Protein AF-A0A8T4YC29-F1 (afdb_monomer_lite)

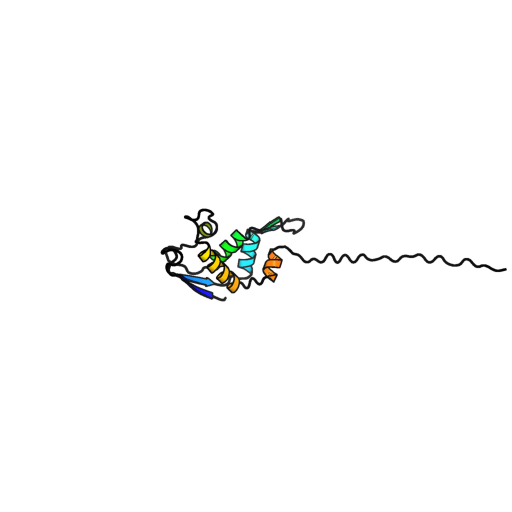Structure (mmCIF, N/CA/C/O backbone):
data_AF-A0A8T4YC29-F1
#
_entry.id   AF-A0A8T4YC29-F1
#
loop_
_atom_site.group_PDB
_atom_site.id
_atom_site.type_symbol
_atom_site.label_atom_id
_atom_site.label_alt_id
_atom_site.label_comp_id
_atom_site.label_asym_id
_atom_site.label_entity_id
_atom_site.label_seq_id
_atom_site.pdbx_PDB_ins_code
_atom_site.Cartn_x
_atom_site.Cartn_y
_atom_site.Cartn_z
_atom_site.occupancy
_atom_site.B_iso_or_equiv
_atom_site.auth_seq_id
_atom_site.auth_comp_id
_atom_site.auth_asym_id
_atom_site.auth_atom_id
_atom_site.pdbx_PDB_model_num
ATOM 1 N N . MET A 1 1 ? -13.698 11.530 -6.280 1.00 84.62 1 MET A N 1
ATOM 2 C CA . MET A 1 1 ? -12.814 10.364 -6.074 1.00 84.62 1 MET A CA 1
ATOM 3 C C . MET A 1 1 ? -13.528 9.422 -5.135 1.00 84.62 1 MET A C 1
ATOM 5 O O . MET A 1 1 ? -14.070 9.901 -4.142 1.00 84.62 1 MET A O 1
ATOM 9 N N . ARG A 1 2 ? -13.607 8.139 -5.482 1.00 94.56 2 ARG A N 1
ATOM 10 C CA . ARG A 1 2 ? -14.284 7.125 -4.665 1.00 94.56 2 ARG A CA 1
ATOM 11 C C . ARG A 1 2 ? -13.516 6.878 -3.367 1.00 94.56 2 ARG A C 1
ATOM 13 O O . ARG A 1 2 ? -12.293 7.012 -3.334 1.00 94.56 2 ARG A O 1
ATOM 20 N N . THR A 1 3 ? -14.243 6.503 -2.324 1.00 96.75 3 THR A N 1
ATOM 21 C CA . THR A 1 3 ? -13.701 6.221 -0.993 1.00 96.75 3 THR A CA 1
ATOM 22 C C . THR A 1 3 ? -14.316 4.926 -0.484 1.00 96.75 3 THR A C 1
ATOM 24 O O . THR A 1 3 ? -15.508 4.698 -0.677 1.00 96.75 3 THR A O 1
ATOM 27 N N . GLU A 1 4 ? -13.520 4.099 0.182 1.00 97.50 4 GLU A N 1
ATOM 28 C CA . GLU A 1 4 ? -13.971 2.885 0.851 1.00 97.50 4 GLU A CA 1
ATOM 29 C C . GLU A 1 4 ? -13.496 2.903 2.306 1.00 97.50 4 GLU A C 1
ATOM 31 O O . GLU A 1 4 ? -12.338 3.203 2.592 1.00 97.50 4 GLU A O 1
ATOM 36 N N . THR A 1 5 ? -14.404 2.623 3.239 1.00 98.12 5 THR A N 1
ATOM 37 C CA . THR A 1 5 ? -14.091 2.532 4.669 1.00 98.12 5 THR A CA 1
ATOM 38 C C . THR A 1 5 ? -14.215 1.086 5.113 1.00 98.12 5 THR A C 1
ATOM 40 O O . THR A 1 5 ? -15.225 0.446 4.831 1.00 98.12 5 THR A O 1
ATOM 43 N N . VAL A 1 6 ? -13.217 0.597 5.843 1.00 97.69 6 VAL A N 1
ATOM 44 C CA . VAL A 1 6 ? -13.228 -0.729 6.463 1.00 97.69 6 VAL A CA 1
ATOM 45 C C . VAL A 1 6 ? -12.945 -0.590 7.955 1.00 97.69 6 VAL A C 1
ATOM 47 O O . VAL A 1 6 ? -12.098 0.203 8.370 1.00 97.69 6 VAL A O 1
ATOM 50 N N . VAL A 1 7 ? -13.693 -1.333 8.766 1.00 97.62 7 VAL A N 1
ATOM 51 C CA . VAL A 1 7 ? -13.466 -1.445 10.208 1.00 97.62 7 VAL A CA 1
ATOM 52 C C . VAL A 1 7 ? -12.880 -2.822 10.464 1.00 97.62 7 VAL A C 1
ATOM 54 O O . VAL A 1 7 ? -13.471 -3.819 10.060 1.00 97.62 7 VAL A O 1
ATOM 57 N N . ILE A 1 8 ? -11.716 -2.845 11.099 1.00 96.94 8 ILE A N 1
ATOM 58 C CA . ILE A 1 8 ? -10.975 -4.054 11.446 1.00 96.94 8 ILE A CA 1
ATOM 59 C C . ILE A 1 8 ? -11.158 -4.326 12.937 1.00 96.94 8 ILE A C 1
ATOM 61 O O . ILE A 1 8 ? -11.017 -3.400 13.746 1.00 96.94 8 ILE A O 1
ATOM 65 N N . GLY A 1 9 ? -11.496 -5.568 13.285 1.00 94.94 9 GLY A N 1
ATOM 66 C CA . GLY A 1 9 ? -11.596 -6.035 14.665 1.00 94.94 9 GLY A CA 1
ATOM 67 C C . GLY A 1 9 ? -10.254 -6.545 15.193 1.00 94.94 9 GLY A C 1
ATOM 68 O O . GLY A 1 9 ? -9.199 -5.992 14.888 1.00 94.94 9 GLY A O 1
ATOM 69 N N . GLU A 1 10 ? -10.286 -7.593 16.015 1.00 95.38 10 GLU A N 1
ATOM 70 C CA . GLU A 1 10 ? -9.079 -8.213 16.583 1.00 95.38 10 GLU A CA 1
ATOM 71 C C . GLU A 1 10 ? -8.518 -9.354 15.712 1.00 95.38 10 GLU A C 1
ATOM 73 O O . GLU A 1 10 ? -7.478 -9.920 16.040 1.00 95.38 10 GLU A O 1
ATOM 78 N N . GLU A 1 11 ? -9.168 -9.692 14.592 1.00 94.44 11 GLU A N 1
ATOM 79 C CA . GLU A 1 11 ? -8.854 -10.862 13.757 1.00 94.44 11 GLU A CA 1
ATOM 80 C C . GLU A 1 11 ? -7.452 -10.852 13.125 1.00 94.44 11 GLU A C 1
ATOM 82 O O . GLU A 1 11 ? -6.950 -11.907 12.739 1.00 94.44 11 GLU A O 1
ATOM 87 N N . PHE A 1 12 ? -6.804 -9.686 13.047 1.00 93.06 12 PHE A N 1
ATOM 88 C CA . PHE A 1 12 ? -5.435 -9.540 12.540 1.00 93.06 12 PHE A CA 1
ATOM 89 C C . PHE A 1 12 ? -4.427 -9.123 13.621 1.00 93.06 12 PHE A C 1
ATOM 91 O O . PHE A 1 12 ? -3.262 -8.930 13.300 1.00 93.06 12 PHE A O 1
ATOM 98 N N . GLY A 1 13 ? -4.855 -8.987 14.880 1.00 91.94 13 GLY A N 1
ATOM 99 C CA . GLY A 1 13 ? -4.062 -8.415 15.972 1.00 91.94 13 GLY A CA 1
ATOM 100 C C . GLY A 1 13 ? -4.661 -7.106 16.494 1.00 91.94 13 GLY A C 1
ATOM 101 O O . GLY A 1 13 ? -5.233 -6.310 15.744 1.00 91.94 13 GLY A O 1
ATOM 102 N N . LYS A 1 14 ? -4.544 -6.871 17.805 1.00 92.69 14 LYS A N 1
ATOM 103 C CA . LYS A 1 14 ? -5.138 -5.702 18.488 1.00 92.69 14 LYS A CA 1
ATOM 104 C C . LYS A 1 14 ? -4.557 -4.380 17.992 1.00 92.69 14 LYS A C 1
ATOM 106 O O . LYS A 1 14 ? -5.240 -3.360 17.974 1.00 92.69 14 LYS A O 1
ATOM 111 N N . GLU A 1 15 ? -3.308 -4.415 17.561 1.00 92.25 15 GLU A N 1
ATOM 112 C CA . GLU A 1 15 ? -2.573 -3.326 16.938 1.00 92.25 15 GLU A CA 1
ATOM 113 C C . GLU A 1 15 ? -2.994 -3.037 15.496 1.00 92.25 15 GLU A C 1
ATOM 115 O O . GLU A 1 15 ? -2.412 -2.159 14.884 1.00 92.25 15 GLU A O 1
ATOM 120 N N . TYR A 1 16 ? -3.959 -3.756 14.925 1.00 94.94 16 TYR A N 1
ATOM 121 C CA . TYR A 1 16 ? -4.558 -3.397 13.637 1.00 94.94 16 TYR A CA 1
ATOM 122 C C . TYR A 1 16 ? -6.016 -2.973 13.780 1.00 94.94 16 TYR A C 1
ATOM 124 O O . TYR A 1 16 ? -6.626 -2.556 12.795 1.00 94.94 16 TYR A O 1
ATOM 132 N N . MET A 1 17 ? -6.575 -3.035 14.988 1.00 95.81 17 MET A N 1
ATOM 133 C CA . MET A 1 17 ? -7.973 -2.720 15.233 1.00 95.81 17 MET A CA 1
ATOM 134 C C . MET A 1 17 ? -8.275 -1.245 14.945 1.00 95.81 17 MET A C 1
ATOM 136 O O . MET A 1 17 ? -7.555 -0.332 15.364 1.00 95.81 17 MET A O 1
ATOM 140 N N . GLY A 1 18 ? -9.400 -1.008 14.273 1.00 96.25 18 GLY A N 1
ATOM 141 C CA . GLY A 1 18 ? -9.965 0.321 14.086 1.00 96.25 18 GLY A CA 1
ATOM 142 C C . GLY A 1 18 ? -10.414 0.610 12.660 1.00 96.25 18 GLY A C 1
ATOM 143 O O . GLY A 1 18 ? -10.600 -0.280 11.832 1.00 96.25 18 GLY A O 1
ATOM 144 N N . LYS A 1 19 ? -10.652 1.895 12.396 1.00 97.31 19 LYS A N 1
ATOM 145 C CA . LYS A 1 19 ? -11.191 2.386 11.128 1.00 97.31 19 LYS A CA 1
ATOM 146 C C . LYS A 1 19 ? -10.060 2.740 10.166 1.00 97.31 19 LYS A C 1
ATOM 148 O O . LYS A 1 19 ? -9.183 3.534 10.506 1.00 97.31 19 LYS A O 1
ATOM 153 N N . TYR A 1 20 ? -10.158 2.226 8.946 1.00 98.38 20 TYR A N 1
ATOM 154 C CA . TYR A 1 20 ? -9.297 2.574 7.823 1.00 98.38 20 TYR A CA 1
ATOM 155 C C . TYR A 1 20 ? -10.140 3.186 6.713 1.00 98.38 20 TYR A C 1
ATOM 157 O O . TYR A 1 20 ? -11.222 2.688 6.393 1.00 98.38 20 TYR A O 1
ATOM 165 N N . VAL A 1 21 ? -9.642 4.265 6.117 1.00 98.00 21 VAL A N 1
ATOM 166 C CA . VAL A 1 21 ? -10.295 4.943 4.995 1.00 98.00 21 VAL A CA 1
ATOM 167 C C . VAL A 1 21 ? -9.344 4.961 3.817 1.00 98.00 21 VAL A C 1
ATOM 169 O O . VAL A 1 21 ? -8.288 5.591 3.865 1.00 98.00 21 VAL A O 1
ATOM 172 N N . PHE A 1 22 ? -9.747 4.287 2.749 1.00 98.31 22 PHE A N 1
ATOM 173 C CA . PHE A 1 22 ? -9.054 4.262 1.474 1.00 98.31 22 PHE A CA 1
ATOM 174 C C . PHE A 1 22 ? -9.740 5.198 0.493 1.00 98.31 22 PHE A C 1
ATOM 176 O O . PHE A 1 22 ? -10.964 5.267 0.433 1.00 98.31 22 PHE A O 1
ATOM 183 N N . GLN A 1 23 ? -8.951 5.890 -0.313 1.00 97.62 23 GLN A N 1
ATOM 184 C CA . GLN A 1 23 ? -9.428 6.745 -1.384 1.00 97.62 23 GLN A CA 1
ATOM 185 C C . GLN A 1 23 ? -8.759 6.336 -2.691 1.00 97.62 23 GLN A C 1
ATOM 187 O O . GLN A 1 23 ? -7.563 6.047 -2.721 1.00 97.62 23 GLN A O 1
ATOM 192 N N . GLU A 1 24 ? -9.542 6.334 -3.764 1.00 96.06 24 GLU A N 1
ATOM 193 C CA . GLU A 1 24 ? -9.067 6.196 -5.139 1.00 96.06 24 GLU A CA 1
ATOM 194 C C . GLU A 1 24 ? -7.879 7.135 -5.398 1.00 96.06 24 GLU A C 1
ATOM 196 O O . GLU A 1 24 ? -7.838 8.262 -4.899 1.00 96.06 24 GLU A O 1
ATOM 201 N N . LEU A 1 25 ? -6.895 6.672 -6.168 1.00 95.19 25 LEU A N 1
ATOM 202 C CA . LEU A 1 25 ? -5.771 7.488 -6.608 1.00 95.19 25 LEU A CA 1
ATOM 203 C C . LEU A 1 25 ? -6.123 8.194 -7.912 1.00 95.19 25 LEU A C 1
ATOM 205 O O . LEU A 1 25 ? -6.866 7.691 -8.751 1.00 95.19 25 LEU A O 1
ATOM 209 N N . THR A 1 26 ? -5.536 9.370 -8.122 1.00 94.19 26 THR A N 1
ATOM 210 C CA . THR A 1 26 ? -5.580 9.985 -9.448 1.00 94.19 26 THR A CA 1
ATOM 211 C C . THR A 1 26 ? -4.754 9.150 -10.424 1.00 94.19 26 THR A C 1
ATOM 213 O O . THR A 1 26 ? -3.743 8.548 -10.045 1.00 94.19 26 THR A O 1
ATOM 216 N N . TRP A 1 27 ? -5.125 9.193 -11.705 1.00 88.88 27 TRP A N 1
ATOM 217 C CA . TRP A 1 27 ? -4.357 8.558 -12.780 1.00 88.88 27 TRP A CA 1
ATOM 218 C C . TRP A 1 27 ? -2.868 8.945 -12.738 1.00 88.88 27 TRP A C 1
ATOM 220 O O . TRP A 1 27 ? -1.990 8.087 -12.839 1.00 88.88 27 TRP A O 1
ATOM 230 N N . ALA A 1 28 ? -2.571 10.226 -12.495 1.00 91.94 28 ALA A N 1
ATOM 231 C CA . ALA A 1 28 ? -1.201 10.727 -12.410 1.00 91.94 28 ALA A CA 1
ATOM 232 C C . ALA A 1 28 ? -0.429 10.145 -11.213 1.00 91.94 28 ALA A C 1
ATOM 234 O O . ALA A 1 28 ? 0.739 9.778 -11.350 1.00 91.94 28 ALA A O 1
ATOM 235 N N . LYS A 1 29 ? -1.067 10.025 -10.038 1.00 95.44 29 LYS A N 1
ATOM 236 C CA . LYS A 1 29 ? -0.422 9.443 -8.853 1.00 95.44 29 LYS A CA 1
ATOM 237 C C . LYS A 1 29 ? -0.129 7.960 -9.068 1.00 95.44 29 LYS A C 1
ATOM 239 O O . LYS A 1 29 ? 0.988 7.538 -8.782 1.00 95.44 29 LYS A O 1
ATOM 244 N N . ARG A 1 30 ? -1.084 7.204 -9.619 1.00 93.31 30 ARG A N 1
ATOM 245 C CA . ARG A 1 30 ? -0.903 5.785 -9.958 1.00 93.31 30 ARG A CA 1
ATOM 246 C C . ARG A 1 30 ? 0.219 5.593 -10.980 1.00 93.31 30 ARG A C 1
ATOM 248 O O . ARG A 1 30 ? 1.138 4.820 -10.728 1.00 93.31 30 ARG A O 1
ATOM 255 N N . SER A 1 31 ? 0.206 6.367 -12.066 1.00 90.56 31 SER A N 1
ATOM 256 C CA . SER A 1 31 ? 1.251 6.323 -13.100 1.00 90.56 31 SER A CA 1
ATOM 257 C C . SER A 1 31 ? 2.639 6.592 -12.522 1.00 90.56 31 SER A C 1
ATOM 259 O O . SER A 1 31 ? 3.592 5.891 -12.846 1.00 90.56 31 SER A O 1
ATOM 261 N N . ARG A 1 32 ? 2.758 7.562 -11.606 1.00 95.31 32 ARG A N 1
ATOM 262 C CA . ARG A 1 32 ? 4.037 7.882 -10.963 1.00 95.31 32 ARG A CA 1
ATOM 263 C C . ARG A 1 32 ? 4.534 6.774 -10.032 1.00 95.31 32 ARG A C 1
ATOM 265 O O . ARG A 1 32 ? 5.741 6.576 -9.958 1.00 95.31 32 ARG A O 1
ATOM 272 N N . ILE A 1 33 ? 3.640 6.063 -9.339 1.00 95.56 33 ILE A N 1
ATOM 273 C CA . ILE A 1 33 ? 4.012 4.900 -8.514 1.00 95.56 33 ILE A CA 1
ATOM 274 C C . ILE A 1 33 ? 4.533 3.773 -9.410 1.00 95.56 33 ILE A C 1
ATOM 276 O O . ILE A 1 33 ? 5.625 3.273 -9.173 1.00 95.56 33 ILE A O 1
ATOM 280 N N . ILE A 1 34 ? 3.811 3.433 -10.481 1.00 91.81 34 ILE A N 1
ATOM 281 C CA . ILE A 1 34 ? 4.239 2.398 -11.435 1.00 91.81 34 ILE A CA 1
ATOM 282 C C . ILE A 1 34 ? 5.614 2.746 -12.014 1.00 91.81 34 ILE A C 1
ATOM 284 O O . ILE A 1 34 ? 6.543 1.948 -11.934 1.00 91.81 34 ILE A O 1
ATOM 288 N N . GLN A 1 35 ? 5.786 3.968 -12.524 1.00 92.19 35 GLN A N 1
ATOM 289 C CA . GLN A 1 35 ? 7.057 4.426 -13.094 1.00 92.19 35 GLN A CA 1
ATOM 290 C C . GLN A 1 35 ? 8.213 4.411 -12.088 1.00 92.19 35 GLN A C 1
ATOM 292 O O . GLN A 1 35 ? 9.350 4.170 -12.477 1.00 92.19 35 GLN A O 1
ATOM 297 N N . LYS A 1 36 ? 7.946 4.661 -10.801 1.00 95.62 36 LYS A N 1
ATOM 298 C CA . LYS A 1 36 ? 8.971 4.626 -9.749 1.00 95.62 36 LYS A CA 1
ATOM 299 C C . LYS A 1 36 ? 9.585 3.229 -9.589 1.00 95.62 36 LYS A C 1
ATOM 301 O O . LYS A 1 36 ? 10.777 3.131 -9.309 1.00 95.62 36 LYS A O 1
ATOM 306 N N . TYR A 1 37 ? 8.788 2.180 -9.778 1.00 95.56 37 TYR A N 1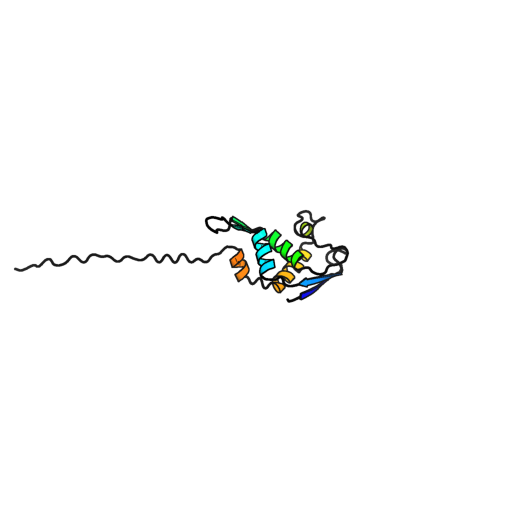
ATOM 307 C CA . TYR A 1 37 ? 9.180 0.781 -9.563 1.00 95.56 37 TYR A CA 1
ATOM 308 C C . TYR A 1 37 ? 9.335 -0.032 -10.852 1.00 95.56 37 TYR A C 1
ATOM 310 O O . TYR A 1 37 ? 9.656 -1.216 -10.800 1.00 95.56 37 TYR A O 1
ATOM 318 N N . THR A 1 38 ? 9.162 0.608 -12.008 1.00 93.50 38 THR A N 1
ATOM 319 C CA . THR A 1 38 ? 9.326 -0.019 -13.319 1.00 93.50 38 THR A CA 1
ATOM 320 C C . THR A 1 38 ? 10.510 0.603 -14.045 1.00 93.50 38 THR A C 1
ATOM 322 O O . THR A 1 38 ? 10.564 1.816 -14.243 1.00 93.50 38 THR A O 1
ATOM 325 N N . LYS A 1 39 ? 11.464 -0.222 -14.478 1.00 93.06 39 LYS A N 1
ATOM 326 C CA . LYS A 1 39 ? 12.623 0.211 -15.265 1.00 93.06 39 LYS A CA 1
ATOM 327 C C . LYS A 1 39 ? 12.425 -0.166 -16.721 1.00 93.06 39 LYS A C 1
ATOM 329 O O . LYS A 1 39 ? 12.186 -1.330 -17.038 1.00 93.06 39 LYS A O 1
ATOM 334 N N . TYR A 1 40 ? 12.591 0.814 -17.598 1.00 90.75 40 TYR A N 1
ATOM 335 C CA . TYR A 1 40 ? 12.558 0.637 -19.044 1.00 90.75 40 TYR A CA 1
ATOM 336 C C . TYR A 1 40 ? 13.943 0.901 -19.629 1.00 90.75 40 TYR A C 1
ATOM 338 O O . TYR A 1 40 ? 14.681 1.762 -19.147 1.00 90.75 40 TYR A O 1
ATOM 346 N N . ASN A 1 41 ? 14.285 0.190 -20.699 1.00 90.25 41 ASN A N 1
ATOM 347 C CA . ASN A 1 41 ? 15.453 0.500 -21.504 1.00 90.25 41 ASN A CA 1
ATOM 348 C C . ASN A 1 41 ? 15.220 1.853 -22.208 1.00 90.25 41 ASN A C 1
ATOM 350 O O . ASN A 1 41 ? 14.261 1.971 -22.973 1.00 90.25 41 ASN A O 1
ATOM 354 N N . PRO A 1 42 ? 16.082 2.863 -22.005 1.00 87.38 42 PRO A N 1
ATOM 355 C CA . PRO A 1 42 ? 15.859 4.207 -22.539 1.00 87.38 42 PRO A CA 1
ATOM 356 C C . PRO A 1 42 ? 15.973 4.294 -24.067 1.00 87.38 42 PRO A C 1
ATOM 358 O O . PRO A 1 42 ? 15.469 5.245 -24.655 1.00 87.38 42 PRO A O 1
ATOM 361 N N . LEU A 1 43 ? 16.635 3.327 -24.713 1.00 91.06 43 LEU A N 1
ATOM 362 C CA . LEU A 1 43 ? 16.835 3.305 -26.164 1.00 91.06 43 LEU A CA 1
ATOM 363 C C . LEU A 1 43 ? 15.732 2.530 -26.884 1.00 91.06 43 LEU A C 1
ATOM 365 O O . LEU A 1 43 ? 15.265 2.957 -27.934 1.00 91.06 43 LEU A O 1
ATOM 369 N N . THR A 1 44 ? 15.330 1.381 -26.337 1.00 92.69 44 THR A N 1
ATOM 370 C CA . THR A 1 44 ? 14.354 0.489 -26.987 1.00 92.69 44 THR A CA 1
ATOM 371 C C . THR A 1 44 ? 12.936 0.649 -26.451 1.00 92.69 44 THR A C 1
ATOM 373 O O . THR A 1 44 ? 12.000 0.149 -27.066 1.00 92.69 44 THR A O 1
ATOM 376 N N . GLY A 1 45 ? 12.763 1.293 -25.293 1.00 87.38 45 GLY A N 1
ATOM 377 C CA . GLY A 1 45 ? 11.481 1.385 -24.592 1.00 87.38 45 GLY A CA 1
ATOM 378 C C . GLY A 1 45 ? 11.008 0.065 -23.971 1.00 87.38 45 GLY A C 1
ATOM 379 O O . GLY A 1 45 ? 9.909 0.007 -23.431 1.00 87.38 45 GLY A O 1
ATOM 380 N N . GLN A 1 46 ? 11.810 -1.004 -24.037 1.00 87.44 46 GLN A N 1
ATOM 381 C CA . GLN A 1 46 ? 11.436 -2.317 -23.506 1.00 87.44 46 GLN A CA 1
ATOM 382 C C . GLN A 1 46 ? 11.507 -2.356 -21.976 1.00 87.44 46 GLN A C 1
ATOM 384 O O . GLN A 1 46 ? 12.404 -1.761 -21.376 1.00 87.44 46 GLN A O 1
ATOM 389 N N . LEU A 1 47 ? 10.590 -3.098 -21.351 1.00 89.50 47 LEU A N 1
ATOM 390 C CA . LEU A 1 47 ? 10.595 -3.365 -19.913 1.00 89.50 47 LEU A CA 1
ATOM 391 C C . LEU A 1 47 ? 11.849 -4.164 -19.522 1.00 89.50 47 LEU A C 1
ATOM 393 O O . LEU A 1 47 ? 12.122 -5.214 -20.096 1.00 89.50 47 LEU A O 1
ATOM 397 N N . GLN A 1 48 ? 12.601 -3.670 -18.538 1.00 93.06 48 GLN A N 1
ATOM 398 C CA . GLN A 1 48 ? 13.756 -4.368 -17.962 1.00 93.06 48 GLN A CA 1
ATOM 399 C C . GLN A 1 48 ? 13.402 -5.071 -16.652 1.00 93.06 48 GLN A C 1
ATOM 401 O O . GLN A 1 48 ? 13.820 -6.202 -16.428 1.00 93.06 48 GLN A O 1
ATOM 406 N N . SER A 1 49 ? 12.656 -4.397 -15.777 1.00 92.44 49 SER A N 1
ATOM 407 C CA . SER A 1 49 ? 12.217 -4.948 -14.493 1.00 92.44 49 SER A CA 1
ATOM 408 C C . SER A 1 49 ? 11.005 -4.185 -13.971 1.00 92.44 49 SER A C 1
ATOM 410 O O . SER A 1 49 ? 10.958 -2.962 -14.113 1.00 92.44 49 SER A O 1
ATOM 412 N N . SER A 1 50 ? 10.093 -4.879 -13.300 1.00 92.00 50 SER A N 1
ATOM 413 C CA . SER A 1 50 ? 9.005 -4.295 -12.511 1.00 92.00 50 SER A CA 1
ATOM 414 C C . SER A 1 50 ? 9.017 -4.930 -11.125 1.00 92.00 50 SER A C 1
ATOM 416 O O . SER A 1 50 ? 9.182 -6.145 -11.017 1.00 92.00 50 SER A O 1
ATOM 418 N N . ASP A 1 51 ? 8.888 -4.118 -10.078 1.00 95.06 51 ASP A N 1
ATOM 419 C CA . ASP A 1 51 ? 8.664 -4.592 -8.711 1.00 95.06 51 ASP A CA 1
ATOM 420 C C . ASP A 1 51 ? 7.180 -4.447 -8.363 1.00 95.06 51 ASP A C 1
ATOM 422 O O . ASP A 1 51 ? 6.734 -3.448 -7.792 1.00 95.06 51 ASP A O 1
ATOM 426 N N . ASP A 1 52 ? 6.401 -5.449 -8.763 1.00 91.25 52 ASP A N 1
ATOM 427 C CA . ASP A 1 52 ? 4.945 -5.429 -8.613 1.00 91.25 52 ASP A CA 1
ATOM 428 C C . ASP A 1 52 ? 4.515 -5.431 -7.138 1.00 91.25 52 ASP A C 1
ATOM 430 O O . ASP A 1 52 ? 3.483 -4.854 -6.782 1.00 91.25 52 ASP A O 1
ATOM 434 N N . VAL A 1 53 ? 5.334 -6.018 -6.259 1.00 93.00 53 VAL A N 1
ATOM 435 C CA . VAL A 1 53 ? 5.089 -6.055 -4.813 1.00 93.00 53 VAL A CA 1
ATOM 436 C C . VAL A 1 53 ? 5.242 -4.655 -4.224 1.00 93.00 53 VAL A C 1
ATOM 438 O O . VAL A 1 53 ? 4.349 -4.181 -3.515 1.00 93.00 53 VAL A O 1
ATOM 441 N N . ALA A 1 54 ? 6.318 -3.944 -4.571 1.00 95.69 54 ALA A N 1
ATOM 442 C CA . ALA A 1 54 ? 6.518 -2.564 -4.142 1.00 95.69 54 ALA A CA 1
ATOM 443 C C . ALA A 1 54 ? 5.479 -1.603 -4.737 1.00 95.69 54 ALA A C 1
ATOM 445 O O . ALA A 1 54 ? 5.013 -0.702 -4.032 1.00 95.69 54 ALA A O 1
ATOM 446 N N . ILE A 1 55 ? 5.052 -1.818 -5.989 1.00 95.38 55 ILE A N 1
ATOM 447 C CA . ILE A 1 55 ? 3.942 -1.067 -6.597 1.00 95.38 55 ILE A CA 1
ATOM 448 C C . ILE A 1 55 ? 2.676 -1.243 -5.760 1.00 95.38 55 ILE A C 1
ATOM 450 O O . ILE A 1 55 ? 2.073 -0.246 -5.355 1.00 95.38 55 ILE A O 1
ATOM 454 N N . GLN A 1 56 ? 2.282 -2.483 -5.465 1.00 95.44 56 GLN A N 1
ATOM 455 C CA . GLN A 1 56 ? 1.065 -2.760 -4.706 1.00 95.44 56 GLN A CA 1
ATOM 456 C C . GLN A 1 56 ? 1.133 -2.167 -3.294 1.00 95.44 56 GLN A C 1
ATOM 458 O O . GLN A 1 56 ? 0.185 -1.509 -2.854 1.00 95.44 56 GLN A O 1
ATOM 463 N N . ALA A 1 57 ? 2.260 -2.344 -2.601 1.00 97.31 57 ALA A N 1
ATOM 464 C CA . ALA A 1 57 ? 2.464 -1.811 -1.259 1.00 97.31 57 ALA A CA 1
ATOM 465 C C . ALA A 1 57 ? 2.400 -0.272 -1.235 1.00 97.31 57 ALA A C 1
ATOM 467 O O . ALA A 1 57 ? 1.699 0.305 -0.398 1.00 97.31 57 ALA A O 1
ATOM 468 N N . GLU A 1 58 ? 3.047 0.419 -2.183 1.00 98.00 58 GLU A N 1
ATOM 469 C CA . GLU A 1 58 ? 2.959 1.881 -2.258 1.00 98.00 58 GLU A CA 1
ATOM 470 C C . GLU A 1 58 ? 1.556 2.350 -2.660 1.00 98.00 58 GLU A C 1
ATOM 472 O O . GLU A 1 58 ? 1.086 3.362 -2.136 1.00 98.00 58 GLU A O 1
ATOM 477 N N . MET A 1 59 ? 0.838 1.626 -3.525 1.00 97.56 59 MET A N 1
ATOM 478 C CA . MET A 1 59 ? -0.557 1.958 -3.828 1.00 97.56 59 MET A CA 1
ATOM 479 C C . MET A 1 59 ? -1.462 1.846 -2.596 1.00 97.56 59 MET A C 1
ATOM 481 O O . MET A 1 59 ? -2.323 2.712 -2.416 1.00 97.56 59 MET A O 1
ATOM 485 N N . ILE A 1 60 ? -1.261 0.837 -1.737 1.00 97.81 60 ILE A N 1
ATOM 486 C CA . ILE A 1 60 ? -1.978 0.703 -0.458 1.00 97.81 60 ILE A CA 1
ATOM 487 C C . ILE A 1 60 ? -1.732 1.930 0.414 1.00 97.81 60 ILE A C 1
ATOM 489 O O . ILE A 1 60 ? -2.687 2.614 0.785 1.00 97.81 60 ILE A O 1
ATOM 493 N N . VAL A 1 61 ? -0.467 2.266 0.670 1.00 97.94 61 VAL A N 1
ATOM 494 C CA . VAL A 1 61 ? -0.104 3.416 1.514 1.00 97.94 61 VAL A CA 1
ATOM 495 C C . VAL A 1 61 ? -0.600 4.732 0.916 1.00 97.94 61 VAL A C 1
ATOM 497 O O . VAL A 1 61 ? -1.118 5.584 1.630 1.00 97.94 61 VAL A O 1
ATOM 500 N N . ALA A 1 62 ? -0.484 4.912 -0.400 1.00 97.50 62 ALA A N 1
ATOM 501 C CA . ALA A 1 62 ? -0.925 6.131 -1.067 1.00 97.50 62 ALA A CA 1
ATOM 502 C C . ALA A 1 62 ? -2.452 6.301 -1.029 1.00 97.50 62 ALA A C 1
ATOM 504 O O . ALA A 1 62 ? -2.938 7.439 -0.955 1.00 97.50 62 ALA A O 1
ATOM 505 N N . SER A 1 63 ? -3.199 5.196 -1.106 1.00 97.50 63 SER A N 1
ATOM 506 C CA . SER A 1 63 ? -4.666 5.191 -1.062 1.00 97.50 63 SER A CA 1
ATOM 507 C C . SER A 1 63 ? -5.190 5.350 0.365 1.00 97.50 63 SER A C 1
ATOM 509 O O . SER A 1 63 ? -6.266 5.908 0.555 1.00 97.50 63 SER A O 1
ATOM 511 N N . LEU A 1 64 ? -4.437 4.903 1.371 1.00 97.75 64 LEU A N 1
ATOM 512 C CA . LEU A 1 64 ? -4.812 4.966 2.780 1.00 97.75 64 LEU A CA 1
ATOM 513 C C . LEU A 1 64 ? -4.750 6.409 3.320 1.00 97.75 64 LEU A C 1
ATOM 515 O O . LEU A 1 64 ? -3.674 6.978 3.498 1.00 97.75 64 LEU A O 1
ATOM 519 N N . LYS A 1 65 ? -5.914 7.020 3.572 1.00 96.69 65 LYS A N 1
ATOM 520 C CA . LYS A 1 65 ? -6.054 8.412 4.050 1.00 96.69 65 LYS A CA 1
ATOM 521 C C . LYS A 1 65 ? -6.242 8.520 5.552 1.00 96.69 65 LYS A C 1
ATOM 523 O O . LYS A 1 65 ? -5.705 9.437 6.166 1.00 96.69 65 LYS A O 1
ATOM 528 N N . GLU A 1 66 ? -6.970 7.577 6.134 1.00 96.56 66 GLU A N 1
ATOM 529 C CA . GLU A 1 66 ? -7.139 7.466 7.581 1.00 96.56 66 GLU A CA 1
ATOM 530 C C . GLU A 1 66 ? -6.791 6.045 8.007 1.00 96.56 66 GLU A C 1
ATOM 532 O O . GLU A 1 66 ? -7.146 5.085 7.327 1.00 96.56 66 GLU A O 1
ATOM 537 N N . GLN A 1 67 ? -6.115 5.924 9.141 1.00 96.50 67 GLN A N 1
ATOM 538 C CA . GLN A 1 67 ? -5.837 4.669 9.830 1.00 96.50 67 GLN A CA 1
ATOM 539 C C . GLN A 1 67 ? -5.800 4.950 11.343 1.00 96.50 67 GLN A C 1
ATOM 541 O O . GLN A 1 67 ? -5.749 6.127 11.730 1.00 96.50 67 GLN A O 1
ATOM 546 N N . PRO A 1 68 ? -5.817 3.925 12.210 1.00 93.12 68 PRO A N 1
ATOM 547 C CA . PRO A 1 68 ? -5.723 4.110 13.656 1.00 93.12 68 PRO A CA 1
ATOM 548 C C . PRO A 1 68 ? -4.510 4.957 14.082 1.00 93.12 68 PRO A C 1
ATOM 550 O O . PRO A 1 68 ? -3.501 5.022 13.381 1.00 93.12 68 PRO A O 1
ATOM 553 N N . GLN A 1 69 ? -4.583 5.603 15.253 1.00 85.56 69 GLN A N 1
ATOM 554 C C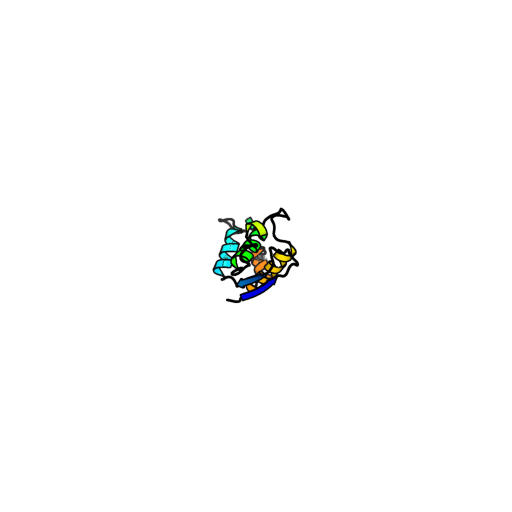A . GLN A 1 69 ? -3.570 6.577 15.702 1.00 85.56 69 GLN A CA 1
ATOM 555 C C . GLN A 1 69 ? -2.150 6.007 15.811 1.00 85.56 69 GLN A C 1
ATOM 557 O O . GLN A 1 69 ? -1.184 6.732 15.584 1.00 85.56 69 GLN A O 1
ATOM 562 N N . HIS A 1 70 ? -2.020 4.716 16.114 1.00 85.06 70 HIS A N 1
ATOM 563 C CA . HIS A 1 70 ? -0.732 4.028 16.180 1.00 85.06 70 HIS A CA 1
ATOM 564 C C . HIS A 1 70 ? -0.133 3.729 14.786 1.00 85.06 70 HIS A C 1
ATOM 566 O O . HIS A 1 70 ? 0.983 3.228 14.713 1.00 85.06 70 HIS A O 1
ATOM 572 N N . LYS A 1 71 ? -0.847 4.067 13.695 1.00 81.56 71 LYS A N 1
ATOM 573 C CA . LYS A 1 71 ? -0.448 3.969 12.278 1.00 81.56 71 LYS A CA 1
ATOM 574 C C . LYS A 1 71 ? 0.264 2.654 11.935 1.00 81.56 71 LYS A C 1
ATOM 576 O O . LYS A 1 71 ? 1.434 2.674 11.548 1.00 81.56 71 LYS A O 1
ATOM 581 N N . PRO A 1 72 ? -0.419 1.509 12.075 1.00 88.62 72 PRO A N 1
ATOM 582 C CA . PRO A 1 72 ? 0.238 0.214 11.963 1.00 88.62 72 PRO A CA 1
ATOM 583 C C . PRO A 1 72 ? 0.645 -0.125 10.528 1.00 88.62 72 PRO A C 1
ATOM 585 O O . PRO A 1 72 ? 1.442 -1.037 10.338 1.00 88.62 72 PRO A O 1
ATOM 588 N N . ILE A 1 73 ? 0.117 0.583 9.522 1.00 96.62 73 ILE A N 1
ATOM 589 C CA . ILE A 1 73 ? 0.365 0.298 8.110 1.00 96.62 73 ILE A CA 1
ATOM 590 C C . ILE A 1 73 ? 1.333 1.328 7.539 1.00 96.62 73 ILE A C 1
ATOM 592 O O . ILE A 1 73 ? 0.990 2.501 7.345 1.00 96.62 73 ILE A O 1
ATOM 596 N N . THR A 1 74 ? 2.541 0.856 7.236 1.00 96.25 74 THR A N 1
ATOM 597 C CA . THR A 1 74 ? 3.588 1.605 6.537 1.00 96.25 74 THR A CA 1
ATOM 598 C C . THR A 1 74 ? 4.123 0.794 5.362 1.00 96.25 74 THR A C 1
ATOM 600 O O . THR A 1 74 ? 3.883 -0.412 5.266 1.00 96.25 74 THR A O 1
ATOM 603 N N . LEU A 1 75 ? 4.852 1.456 4.460 1.00 96.81 75 LEU A N 1
ATOM 604 C CA . LEU A 1 75 ? 5.458 0.788 3.309 1.00 96.81 75 LEU A CA 1
ATOM 605 C C . LEU A 1 75 ? 6.468 -0.272 3.763 1.00 96.81 75 LEU A C 1
ATOM 607 O O . LEU A 1 75 ? 6.474 -1.378 3.238 1.00 96.81 75 LEU A O 1
ATOM 611 N N . GLU A 1 76 ? 7.272 0.045 4.777 1.00 96.38 76 GLU A N 1
ATOM 612 C CA . GLU A 1 76 ? 8.279 -0.859 5.330 1.00 96.38 76 GLU A CA 1
ATOM 613 C C . GLU A 1 7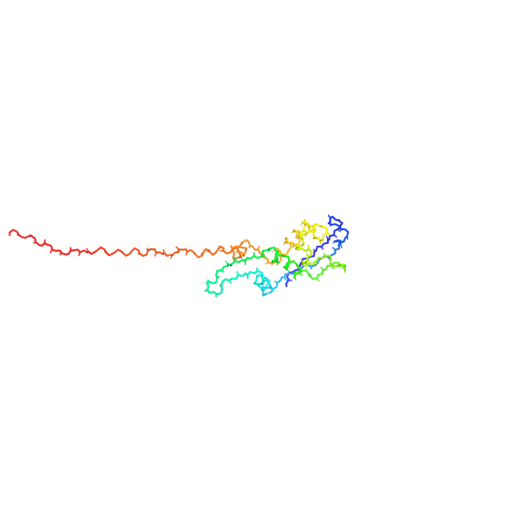6 ? 7.639 -2.123 5.904 1.00 96.38 76 GLU A C 1
ATOM 615 O O . GLU A 1 76 ? 8.139 -3.216 5.665 1.00 96.38 76 GLU A O 1
ATOM 620 N N . ARG A 1 77 ? 6.511 -1.998 6.615 1.00 95.75 77 ARG A N 1
ATOM 621 C CA . ARG A 1 77 ? 5.813 -3.161 7.182 1.00 95.75 77 ARG A CA 1
ATOM 622 C C . ARG A 1 77 ? 5.113 -4.005 6.122 1.00 95.75 77 ARG A C 1
ATOM 624 O O . ARG A 1 77 ? 5.043 -5.218 6.270 1.00 95.75 77 ARG A O 1
ATOM 631 N N . LEU A 1 78 ? 4.609 -3.394 5.051 1.00 96.88 78 LEU A N 1
ATOM 632 C CA . LEU A 1 78 ? 4.022 -4.135 3.929 1.00 96.88 78 LEU A CA 1
ATOM 633 C C . LEU A 1 78 ? 5.071 -4.918 3.122 1.00 96.88 78 LEU A C 1
ATOM 635 O O . LEU A 1 78 ? 4.716 -5.903 2.485 1.00 96.88 78 LEU A O 1
ATOM 639 N N . LEU A 1 79 ? 6.334 -4.481 3.147 1.00 96.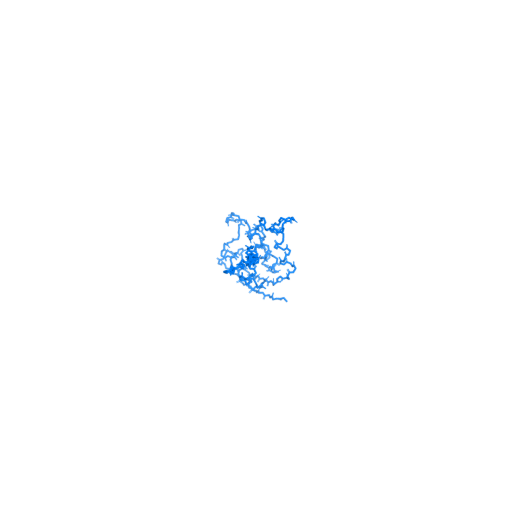38 79 LEU A N 1
ATOM 640 C CA . LEU A 1 79 ? 7.452 -5.106 2.430 1.00 96.38 79 LEU A CA 1
ATOM 641 C C . LEU A 1 79 ? 8.370 -5.946 3.329 1.00 96.38 79 LEU A C 1
ATOM 643 O O . LEU A 1 79 ? 9.356 -6.498 2.846 1.00 96.38 79 LEU A O 1
ATOM 647 N N . A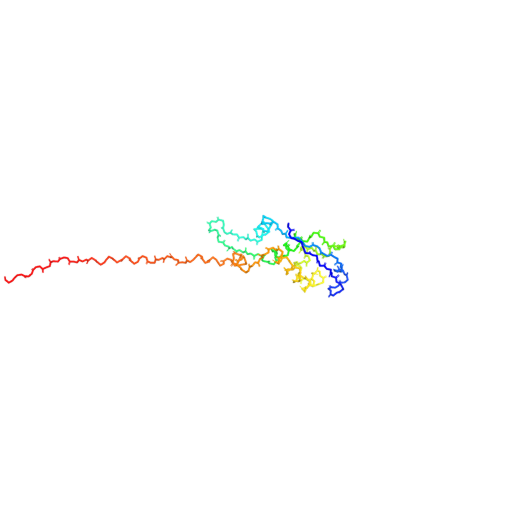LA A 1 80 ? 8.095 -6.023 4.630 1.00 95.75 80 ALA A N 1
ATOM 648 C CA . ALA A 1 80 ? 8.927 -6.783 5.548 1.00 95.75 80 ALA A CA 1
ATOM 649 C C . ALA A 1 80 ? 8.755 -8.290 5.312 1.00 95.75 80 ALA A C 1
ATOM 651 O O . ALA A 1 80 ? 7.645 -8.813 5.351 1.00 95.75 80 ALA A O 1
ATOM 652 N N . GLU A 1 81 ? 9.874 -8.989 5.125 1.00 90.38 81 GLU A N 1
ATOM 653 C CA . GLU A 1 81 ? 9.906 -10.455 5.019 1.00 90.38 81 GLU A CA 1
ATOM 654 C C . GLU A 1 81 ? 9.748 -11.143 6.384 1.00 90.38 81 GLU A C 1
ATOM 656 O O . GLU A 1 81 ? 9.306 -12.286 6.461 1.00 90.38 81 GLU A O 1
ATOM 661 N N . ASP A 1 82 ? 10.117 -10.445 7.463 1.00 89.88 82 ASP A N 1
ATOM 662 C CA . ASP A 1 82 ? 10.006 -10.927 8.840 1.00 89.88 82 ASP A CA 1
ATOM 663 C C . ASP A 1 82 ? 8.538 -10.857 9.304 1.00 89.88 82 ASP A C 1
ATOM 665 O O . ASP A 1 82 ? 8.011 -9.745 9.440 1.00 89.88 82 ASP A O 1
ATOM 669 N N . PRO A 1 83 ? 7.877 -11.998 9.587 1.00 79.94 83 PRO A N 1
ATOM 670 C CA . PRO A 1 83 ? 6.469 -12.034 9.981 1.00 79.94 83 PRO A CA 1
ATOM 671 C C . PRO A 1 83 ? 6.147 -11.216 11.237 1.00 79.94 83 PRO A C 1
ATOM 673 O O . PRO A 1 83 ? 5.037 -10.708 11.359 1.00 79.94 83 PRO A O 1
ATOM 676 N N . GLU A 1 84 ? 7.114 -11.038 12.142 1.00 85.44 84 GLU A N 1
ATOM 677 C CA . GLU A 1 84 ? 6.929 -10.277 13.386 1.00 85.44 84 GLU A CA 1
ATOM 678 C C . GLU A 1 84 ? 6.976 -8.758 13.153 1.00 85.44 84 GLU A C 1
ATOM 680 O O . GLU A 1 84 ? 6.450 -7.967 13.937 1.00 85.44 84 GLU A O 1
ATOM 685 N N . LYS A 1 85 ? 7.620 -8.322 12.064 1.00 89.06 85 LYS A N 1
ATOM 686 C CA . LYS A 1 85 ? 7.736 -6.902 11.685 1.00 89.06 85 LYS A CA 1
ATOM 687 C C . LYS A 1 85 ? 6.743 -6.519 10.591 1.00 89.06 85 LYS A C 1
ATOM 689 O O . LYS A 1 85 ? 6.394 -5.340 10.460 1.00 89.06 85 LYS A O 1
ATOM 694 N N . GLY A 1 86 ? 6.299 -7.503 9.817 1.00 93.06 86 GLY A N 1
ATOM 695 C CA . GLY A 1 86 ? 5.373 -7.341 8.712 1.00 93.06 86 GLY A CA 1
ATOM 696 C C . GLY A 1 86 ? 3.926 -7.114 9.126 1.00 93.06 86 GLY A C 1
ATOM 697 O O . GLY A 1 86 ? 3.563 -7.105 10.305 1.00 93.06 86 GLY A O 1
ATOM 698 N N . VAL A 1 87 ? 3.099 -6.885 8.111 1.00 95.06 87 VAL A N 1
ATOM 699 C CA . VAL A 1 87 ? 1.639 -6.921 8.225 1.00 95.06 87 VAL A CA 1
ATOM 700 C C . VAL A 1 87 ? 1.174 -8.367 7.995 1.00 95.06 87 VAL A C 1
ATOM 702 O O . VAL A 1 87 ? 1.699 -9.020 7.090 1.00 95.06 87 VAL A O 1
ATOM 705 N N . PRO A 1 88 ? 0.176 -8.881 8.740 1.00 95.19 88 PRO A N 1
ATOM 706 C CA . PRO A 1 88 ? -0.414 -10.185 8.462 1.00 95.19 88 PRO A CA 1
ATOM 707 C C . PRO A 1 88 ? -0.835 -10.318 6.995 1.00 95.19 88 PRO A C 1
ATOM 709 O O . PRO A 1 88 ? -1.503 -9.433 6.457 1.00 95.19 88 PRO A O 1
ATOM 712 N N . ILE A 1 89 ? -0.498 -11.447 6.363 1.00 93.06 89 ILE A N 1
ATOM 713 C CA . ILE A 1 89 ? -0.742 -11.689 4.927 1.00 93.06 89 ILE A CA 1
ATOM 714 C C . ILE A 1 89 ? -2.204 -11.408 4.558 1.00 93.06 89 ILE A C 1
ATOM 716 O O . ILE A 1 89 ? -2.482 -10.631 3.647 1.00 93.06 89 ILE A O 1
ATOM 720 N N . ALA A 1 90 ? -3.144 -11.961 5.326 1.00 95.31 90 ALA A N 1
ATOM 721 C CA . ALA A 1 90 ? -4.575 -11.796 5.083 1.00 95.31 90 ALA A CA 1
ATOM 722 C C . ALA A 1 90 ? -5.050 -10.329 5.181 1.00 95.31 90 ALA A C 1
ATOM 724 O O . ALA A 1 90 ? -5.970 -9.926 4.464 1.00 95.31 90 ALA A O 1
ATOM 725 N N . LEU A 1 91 ? -4.405 -9.508 6.019 1.00 96.31 91 LEU A N 1
ATOM 726 C CA . LEU A 1 91 ? -4.688 -8.074 6.110 1.00 96.31 91 LEU A CA 1
ATOM 727 C C . LEU A 1 91 ? -4.126 -7.321 4.893 1.00 96.31 91 LEU A C 1
ATOM 729 O O . LEU A 1 91 ? -4.816 -6.483 4.310 1.00 96.31 91 LEU A O 1
ATOM 733 N N . GLY A 1 92 ? -2.911 -7.668 4.457 1.00 95.69 92 GLY A N 1
ATOM 734 C CA . GLY A 1 92 ? -2.325 -7.155 3.216 1.00 95.69 92 GLY A CA 1
ATOM 735 C C . GLY A 1 92 ? -3.196 -7.460 1.990 1.00 95.69 92 GLY A C 1
ATOM 736 O O . GLY A 1 92 ? -3.488 -6.565 1.194 1.00 95.69 92 GLY A O 1
ATOM 737 N N . GLU A 1 93 ? -3.700 -8.691 1.874 1.00 95.50 93 GLU A N 1
ATOM 738 C CA . GLU A 1 93 ? -4.618 -9.109 0.806 1.00 95.50 93 GLU A CA 1
ATOM 739 C C . GLU A 1 93 ? -5.964 -8.377 0.856 1.00 95.50 93 GLU A C 1
ATOM 741 O O . GLU A 1 93 ? -6.520 -8.000 -0.182 1.00 95.50 93 GLU A O 1
ATOM 746 N N . LEU A 1 94 ? -6.515 -8.158 2.055 1.00 97.44 94 LEU A N 1
ATOM 747 C CA . LEU A 1 94 ? -7.731 -7.369 2.236 1.00 97.44 94 LEU A CA 1
ATOM 748 C C . LEU A 1 94 ? -7.547 -5.951 1.684 1.00 97.44 94 LEU A C 1
ATOM 750 O O . LEU A 1 94 ? -8.350 -5.508 0.858 1.00 97.44 94 LEU A O 1
ATOM 754 N N . PHE A 1 95 ? -6.478 -5.263 2.083 1.00 97.50 95 PHE A N 1
ATOM 755 C CA . PHE A 1 95 ? -6.186 -3.915 1.596 1.00 97.50 95 PHE A CA 1
ATOM 756 C C . PHE A 1 95 ? -5.880 -3.888 0.101 1.00 97.50 95 PHE A C 1
ATOM 758 O O . PHE A 1 95 ? -6.380 -3.011 -0.605 1.00 97.50 95 PHE A O 1
ATOM 765 N N . GLY A 1 96 ? -5.149 -4.878 -0.414 1.00 95.25 96 GLY A N 1
ATOM 766 C CA . GLY A 1 96 ? -4.897 -5.009 -1.845 1.00 95.25 96 GLY A CA 1
ATOM 767 C C . GLY A 1 96 ? -6.191 -5.101 -2.657 1.00 95.25 96 GLY A C 1
ATOM 768 O O . GLY A 1 96 ? -6.356 -4.378 -3.640 1.00 95.25 96 GLY A O 1
ATOM 769 N N . ARG A 1 97 ? -7.165 -5.904 -2.208 1.00 95.81 97 ARG A N 1
ATOM 770 C CA . ARG A 1 97 ? -8.481 -6.002 -2.864 1.00 95.81 97 ARG A CA 1
ATOM 771 C C . ARG A 1 97 ? -9.248 -4.679 -2.855 1.00 95.81 97 ARG A C 1
ATOM 773 O O . ARG A 1 97 ? -9.842 -4.331 -3.875 1.00 95.81 97 ARG A O 1
ATOM 780 N N . ILE A 1 98 ? -9.236 -3.947 -1.739 1.00 96.25 98 ILE A N 1
ATOM 781 C CA . ILE A 1 98 ? -9.880 -2.625 -1.628 1.00 96.25 98 ILE A CA 1
ATOM 782 C C . ILE A 1 98 ? -9.268 -1.654 -2.642 1.00 96.25 98 ILE A C 1
ATOM 784 O O . ILE A 1 98 ? -9.975 -1.039 -3.441 1.00 96.25 98 ILE A O 1
ATOM 788 N N . VAL A 1 99 ? -7.939 -1.559 -2.658 1.00 95.31 99 VAL A N 1
ATOM 789 C CA . VAL A 1 99 ? -7.199 -0.652 -3.542 1.00 95.31 99 VAL A CA 1
ATOM 790 C C . VAL A 1 99 ? -7.416 -1.008 -5.011 1.00 95.31 99 VAL A C 1
ATOM 792 O O . VAL A 1 99 ? -7.618 -0.105 -5.823 1.00 95.31 99 VAL A O 1
ATOM 795 N N . ASN A 1 100 ? -7.458 -2.295 -5.359 1.00 92.31 100 ASN A N 1
ATOM 796 C CA . ASN A 1 100 ? -7.711 -2.734 -6.733 1.00 92.31 100 ASN A CA 1
ATOM 797 C C . ASN A 1 100 ? -9.123 -2.352 -7.204 1.00 92.31 100 ASN A C 1
ATOM 799 O O . ASN A 1 100 ? -9.276 -1.828 -8.309 1.00 92.31 100 ASN A O 1
ATOM 803 N N . ARG A 1 101 ? -10.149 -2.525 -6.352 1.00 92.31 101 ARG A N 1
ATOM 804 C CA . ARG A 1 101 ? -11.522 -2.069 -6.647 1.00 92.31 101 ARG A CA 1
ATOM 805 C C . ARG A 1 101 ? -11.597 -0.555 -6.835 1.00 92.31 101 ARG A C 1
ATOM 807 O O . ARG A 1 101 ? -12.221 -0.076 -7.787 1.00 92.31 101 ARG A O 1
ATOM 814 N N . LEU A 1 102 ? -10.960 0.199 -5.937 1.00 92.69 102 LEU A N 1
ATOM 815 C CA . LEU A 1 102 ? -10.959 1.661 -5.971 1.00 92.69 102 LEU A CA 1
ATOM 816 C C . LEU A 1 102 ? -10.220 2.230 -7.179 1.00 92.69 102 LEU A C 1
ATOM 818 O O . LEU A 1 102 ? -10.593 3.299 -7.639 1.00 92.69 102 LEU A O 1
ATOM 822 N N . ASN A 1 103 ? -9.208 1.542 -7.702 1.00 86.62 103 ASN A N 1
ATOM 823 C CA . ASN A 1 103 ? -8.387 2.050 -8.804 1.00 86.62 103 ASN A CA 1
ATOM 824 C C . ASN A 1 103 ? -8.698 1.397 -10.162 1.00 86.62 103 ASN A C 1
ATOM 826 O O . ASN A 1 103 ? -7.964 1.643 -11.114 1.00 86.62 103 ASN A O 1
ATOM 830 N N . MET A 1 104 ? -9.781 0.603 -10.245 1.00 70.38 104 MET A N 1
ATOM 831 C CA . MET A 1 104 ? -10.225 -0.152 -11.434 1.00 70.38 104 MET A CA 1
ATOM 832 C C . MET A 1 104 ? -9.079 -0.829 -12.185 1.00 70.38 104 MET A C 1
ATOM 834 O O . MET A 1 104 ? -8.992 -0.724 -13.405 1.00 70.38 104 MET A O 1
ATOM 838 N N . VAL A 1 105 ? -8.208 -1.543 -11.467 1.00 59.81 105 VAL A N 1
ATOM 839 C CA . VAL A 1 105 ? -7.236 -2.420 -12.127 1.00 59.81 105 VAL A CA 1
ATOM 840 C C . VAL A 1 105 ? -8.003 -3.633 -12.662 1.00 59.81 105 VAL A C 1
ATOM 842 O O . VAL A 1 105 ? -8.075 -4.674 -12.016 1.00 59.81 105 VAL A O 1
ATOM 845 N N . ASN A 1 106 ? -8.667 -3.476 -13.808 1.00 47.88 106 ASN A N 1
ATOM 846 C CA . ASN A 1 106 ? -9.173 -4.608 -14.575 1.00 47.88 106 ASN A CA 1
ATOM 847 C C . ASN A 1 106 ? -7.972 -5.362 -15.163 1.00 47.88 106 ASN A C 1
ATOM 849 O O . ASN A 1 106 ? -6.930 -4.761 -15.431 1.00 47.88 106 ASN A O 1
ATOM 853 N N . PHE A 1 107 ? -8.120 -6.673 -15.368 1.00 46.91 107 PHE A N 1
ATOM 854 C CA . PHE A 1 107 ? -7.069 -7.555 -15.893 1.00 46.91 107 PHE A CA 1
ATOM 855 C C . PHE A 1 107 ? -6.370 -7.013 -17.159 1.00 46.91 107 PHE A C 1
ATOM 857 O O . PHE A 1 107 ? -5.185 -7.269 -17.343 1.00 46.91 107 PHE A O 1
ATOM 864 N N . ASP A 1 108 ? -7.041 -6.191 -17.970 1.00 41.91 108 ASP A N 1
ATOM 865 C CA . ASP A 1 108 ? -6.460 -5.561 -19.165 1.00 41.91 108 ASP A CA 1
ATOM 866 C C . ASP A 1 108 ? -5.405 -4.480 -18.851 1.00 41.91 108 ASP A C 1
ATOM 868 O O . ASP A 1 108 ? -4.407 -4.355 -19.559 1.00 41.91 108 ASP A O 1
ATOM 872 N N . GLU A 1 109 ? -5.555 -3.722 -17.759 1.00 51.16 109 GLU A N 1
ATOM 873 C CA . GLU A 1 109 ? -4.493 -2.816 -17.297 1.00 51.16 109 GLU A CA 1
ATOM 874 C C . GLU A 1 109 ? -3.362 -3.587 -16.612 1.00 51.16 109 GLU A C 1
ATOM 876 O O . GLU A 1 109 ? -2.207 -3.180 -16.709 1.00 51.16 109 GLU A O 1
ATOM 881 N N . ALA A 1 110 ? -3.664 -4.718 -15.966 1.00 49.91 110 ALA A N 1
ATOM 882 C CA . ALA A 1 110 ? -2.628 -5.630 -15.488 1.00 49.91 110 ALA A CA 1
ATOM 883 C C . ALA A 1 110 ? -1.820 -6.218 -16.661 1.00 49.91 110 ALA A C 1
ATOM 885 O O . ALA A 1 110 ? -0.612 -6.357 -16.531 1.00 49.91 110 ALA A O 1
ATOM 886 N N . ALA A 1 111 ? -2.446 -6.464 -17.821 1.00 47.25 111 ALA A N 1
ATOM 887 C CA . ALA A 1 111 ? -1.778 -6.908 -19.048 1.00 47.25 111 ALA A CA 1
ATOM 888 C C . ALA A 1 111 ? -0.885 -5.822 -19.684 1.00 47.25 111 ALA A C 1
ATOM 890 O O . ALA A 1 111 ? 0.219 -6.110 -20.153 1.00 47.25 111 ALA A O 1
ATOM 891 N N . PHE A 1 112 ? -1.320 -4.555 -19.640 1.00 48.69 112 PHE A N 1
ATOM 892 C CA . PHE A 1 112 ? -0.477 -3.407 -20.001 1.00 48.69 112 PHE A CA 1
ATOM 893 C C . PHE A 1 112 ? 0.757 -3.299 -19.087 1.00 48.69 112 PHE A C 1
ATOM 895 O O . PHE A 1 112 ? 1.854 -3.005 -19.560 1.00 48.69 112 PHE A O 1
ATOM 902 N N . LEU A 1 113 ? 0.595 -3.580 -17.789 1.00 50.41 113 LEU A N 1
ATOM 903 C CA . LEU A 1 113 ? 1.691 -3.607 -16.813 1.00 50.41 113 LEU A CA 1
ATOM 904 C C . LEU A 1 113 ? 2.570 -4.863 -16.924 1.00 50.41 113 LEU A C 1
ATOM 906 O O . LEU A 1 113 ? 3.772 -4.777 -16.694 1.00 50.41 113 LEU A O 1
ATOM 910 N N . SER A 1 114 ? 2.016 -6.002 -17.346 1.00 50.50 114 SER A N 1
ATOM 911 C CA . SER A 1 114 ? 2.740 -7.268 -17.514 1.00 50.50 114 SER A CA 1
ATOM 912 C C . SER A 1 114 ? 3.521 -7.362 -18.830 1.00 50.50 114 SER A C 1
ATOM 914 O O . SER A 1 114 ? 4.026 -8.432 -19.168 1.00 50.50 114 SER A O 1
ATOM 916 N N . GLY A 1 115 ? 3.610 -6.275 -19.604 1.00 47.34 115 GLY A N 1
ATOM 917 C CA . GLY A 1 115 ? 4.444 -6.207 -20.804 1.00 47.34 115 GLY A CA 1
ATOM 918 C C . GLY A 1 115 ? 4.043 -7.164 -21.930 1.00 47.34 115 GLY A C 1
ATOM 919 O O . GLY A 1 115 ? 4.840 -7.369 -22.846 1.00 47.34 115 GLY A O 1
ATOM 920 N N . VAL A 1 116 ? 2.826 -7.724 -21.922 1.00 43.62 116 VAL A N 1
ATOM 921 C CA . VAL A 1 116 ? 2.303 -8.448 -23.090 1.00 43.62 116 VAL A CA 1
ATOM 922 C C . VAL A 1 116 ? 1.774 -7.403 -24.059 1.00 43.62 116 VAL A C 1
ATOM 924 O O . VAL A 1 116 ? 0.580 -7.159 -24.203 1.00 43.62 116 VAL A O 1
ATOM 927 N N . SER A 1 117 ? 2.714 -6.716 -24.699 1.00 43.06 117 SER A N 1
ATOM 928 C CA . SER A 1 117 ? 2.415 -6.003 -25.922 1.00 43.06 117 SER A CA 1
ATOM 929 C C . SER A 1 117 ? 2.083 -7.064 -26.964 1.00 43.06 117 SER A C 1
ATOM 931 O O . SER A 1 117 ? 2.981 -7.632 -27.585 1.00 43.06 117 SER A O 1
ATOM 933 N N . ASP A 1 118 ? 0.792 -7.288 -27.202 1.00 47.06 118 ASP A N 1
ATOM 934 C CA . ASP A 1 118 ? 0.286 -7.771 -28.488 1.00 47.06 118 ASP A CA 1
ATOM 935 C C . ASP A 1 118 ? 0.532 -6.695 -29.567 1.00 47.06 118 ASP A C 1
ATOM 937 O O . ASP A 1 118 ? -0.345 -6.324 -30.351 1.00 47.06 118 ASP A O 1
ATOM 941 N N . ALA A 1 119 ? 1.770 -6.197 -29.667 1.00 43.56 119 ALA A N 1
ATOM 942 C CA . ALA A 1 119 ? 2.317 -5.745 -30.927 1.00 43.56 119 ALA A CA 1
ATOM 943 C C . ALA A 1 119 ? 2.417 -6.998 -31.790 1.00 43.56 119 ALA A C 1
ATOM 945 O O . ALA A 1 119 ? 3.475 -7.611 -31.935 1.00 43.56 119 ALA A O 1
ATOM 946 N N . ALA A 1 120 ? 1.254 -7.394 -32.311 1.00 42.00 120 ALA A N 1
ATOM 947 C CA . ALA A 1 120 ? 1.095 -8.372 -33.347 1.00 42.00 120 ALA A CA 1
ATOM 948 C C . ALA A 1 120 ? 2.261 -8.183 -34.308 1.00 42.00 120 ALA A C 1
ATOM 950 O O . ALA A 1 120 ? 2.418 -7.122 -34.923 1.00 42.00 120 ALA A O 1
ATOM 951 N N . SER A 1 121 ? 3.076 -9.223 -34.424 1.00 46.34 121 SER A N 1
ATOM 952 C CA . SER A 1 121 ? 4.019 -9.432 -35.506 1.00 46.34 121 SER A CA 1
ATOM 953 C C . SER A 1 121 ? 3.233 -9.576 -36.811 1.00 46.34 121 SER A C 1
ATOM 955 O O . SER A 1 121 ? 3.278 -10.580 -37.508 1.00 46.34 121 SER A O 1
ATOM 957 N N . ARG A 1 122 ? 2.489 -8.537 -37.193 1.00 42.28 122 ARG A N 1
ATOM 958 C CA . ARG A 1 122 ? 1.887 -8.400 -38.508 1.00 42.28 122 ARG A CA 1
ATOM 959 C C . ARG A 1 122 ? 2.902 -7.749 -39.433 1.00 42.28 122 ARG A C 1
ATOM 961 O O . ARG A 1 122 ? 2.582 -6.827 -40.177 1.00 42.28 122 ARG A O 1
ATOM 968 N N . ILE A 1 123 ? 4.119 -8.290 -39.442 1.00 40.72 123 ILE A N 1
ATOM 969 C CA . ILE A 1 123 ? 4.916 -8.263 -40.658 1.00 40.72 123 ILE A CA 1
ATOM 970 C C . ILE A 1 123 ? 4.190 -9.242 -41.574 1.00 40.72 123 ILE A C 1
ATOM 972 O O . ILE A 1 123 ? 4.438 -10.445 -41.567 1.00 40.72 123 ILE A O 1
ATOM 976 N N . LYS A 1 124 ? 3.199 -8.730 -42.314 1.00 42.34 124 LYS A N 1
ATOM 977 C CA . LYS A 1 124 ? 2.728 -9.424 -43.506 1.00 42.34 124 LYS A CA 1
ATOM 978 C C . LYS A 1 124 ? 3.989 -9.664 -44.322 1.00 42.34 124 LYS A C 1
ATOM 980 O O . LYS A 1 124 ? 4.586 -8.703 -44.801 1.00 42.34 124 LYS A O 1
ATOM 985 N N . HIS A 1 125 ? 4.408 -10.920 -44.444 1.00 41.47 125 HIS A N 1
ATOM 986 C CA . HIS A 1 125 ? 5.284 -11.316 -45.529 1.00 41.47 125 HIS A CA 1
ATOM 987 C C . HIS A 1 125 ? 4.568 -10.858 -46.798 1.00 41.47 125 HIS A C 1
ATOM 989 O O . HIS A 1 125 ? 3.569 -11.448 -47.210 1.00 41.47 125 HIS A O 1
ATOM 995 N N . SER A 1 126 ? 5.011 -9.728 -47.344 1.00 45.59 126 SER A N 1
ATOM 996 C CA . SER A 1 126 ? 4.636 -9.313 -48.679 1.00 45.59 126 SER A CA 1
ATOM 997 C C . SER A 1 126 ? 5.209 -10.398 -49.574 1.00 45.59 126 SER A C 1
ATOM 999 O O . SER A 1 126 ? 6.416 -10.450 -49.802 1.00 45.59 126 SER A O 1
ATOM 1001 N N . GLN A 1 127 ? 4.368 -11.354 -49.963 1.00 46.38 127 GLN A N 1
ATOM 1002 C CA . GLN A 1 127 ? 4.697 -12.270 -51.037 1.00 46.38 127 GLN A CA 1
ATOM 1003 C C . GLN A 1 127 ? 4.816 -11.412 -52.293 1.00 46.38 127 GLN A C 1
ATOM 1005 O O . GLN A 1 127 ? 3.824 -11.112 -52.954 1.00 46.38 127 GLN A O 1
ATOM 1010 N N . THR A 1 128 ? 6.035 -10.978 -52.599 1.00 48.59 128 THR A N 1
ATOM 1011 C CA . THR A 1 128 ? 6.402 -10.501 -53.926 1.00 48.59 128 THR A CA 1
ATOM 1012 C C . THR A 1 128 ? 6.219 -11.678 -54.881 1.00 48.59 128 THR A C 1
ATOM 1014 O O . THR A 1 128 ? 7.092 -12.534 -55.015 1.00 48.59 128 THR A O 1
ATOM 1017 N N . SER A 1 129 ? 5.038 -11.773 -55.490 1.00 53.25 129 SER A N 1
ATOM 1018 C CA . SER A 1 129 ? 4.816 -12.623 -56.655 1.00 53.25 129 SER A CA 1
ATOM 1019 C C . SER A 1 129 ? 5.361 -11.903 -57.881 1.00 53.25 129 SER A C 1
ATOM 1021 O O . SER A 1 129 ? 4.595 -11.333 -58.647 1.00 53.25 129 SER A O 1
ATOM 1023 N N . ASP A 1 130 ? 6.677 -11.957 -58.077 1.00 41.50 130 ASP A N 1
ATOM 1024 C CA . ASP A 1 130 ? 7.304 -11.608 -59.354 1.00 41.50 130 ASP A CA 1
ATOM 1025 C C . ASP A 1 130 ? 7.727 -12.896 -60.066 1.00 41.50 130 ASP A C 1
ATOM 1027 O O . ASP A 1 130 ? 8.894 -13.268 -60.145 1.00 41.50 130 ASP A O 1
ATOM 1031 N N . SER A 1 131 ? 6.732 -13.622 -60.580 1.00 48.16 131 SER A N 1
ATOM 1032 C CA . SER A 1 131 ? 6.968 -14.600 -61.642 1.00 48.16 131 SER A CA 1
ATOM 1033 C C . SER A 1 131 ? 7.047 -13.847 -62.968 1.00 48.16 131 SER A C 1
ATOM 1035 O O . SER A 1 131 ? 6.025 -13.445 -63.528 1.00 48.16 131 SER A O 1
ATOM 1037 N N . ALA A 1 132 ? 8.264 -13.640 -63.469 1.00 43.75 132 ALA A N 1
ATOM 1038 C CA . ALA A 1 132 ? 8.503 -13.086 -64.796 1.00 43.75 132 ALA A CA 1
ATOM 1039 C C . ALA A 1 132 ? 7.900 -14.011 -65.873 1.00 43.75 132 ALA A C 1
ATOM 1041 O O . ALA A 1 132 ? 8.352 -15.139 -66.078 1.00 43.75 132 ALA A O 1
ATOM 1042 N N . LYS A 1 133 ? 6.861 -13.537 -66.572 1.00 42.94 133 LYS A N 1
ATOM 1043 C CA . LYS A 1 133 ? 6.300 -14.198 -67.759 1.00 42.94 133 LYS A CA 1
ATOM 1044 C C . LYS A 1 133 ? 7.284 -14.049 -68.919 1.00 42.94 133 LYS A C 1
ATOM 1046 O O . LYS A 1 133 ? 7.447 -12.956 -69.451 1.00 42.94 133 LYS A O 1
ATOM 1051 N N . ASN A 1 134 ? 7.916 -15.148 -69.323 1.00 43.69 134 ASN A N 1
ATOM 1052 C CA . ASN A 1 134 ? 8.734 -15.179 -70.531 1.00 43.69 134 ASN A CA 1
ATOM 1053 C C . ASN A 1 134 ? 7.810 -15.147 -71.765 1.00 43.69 134 ASN A C 1
ATOM 1055 O O . ASN A 1 134 ? 6.932 -15.997 -71.921 1.00 43.69 134 ASN A O 1
ATOM 1059 N N . LEU A 1 135 ? 7.968 -14.123 -72.603 1.00 45.78 135 LEU A N 1
ATOM 1060 C CA . LEU A 1 135 ? 7.192 -13.891 -73.820 1.00 45.78 135 LEU A CA 1
ATOM 1061 C C . LEU A 1 135 ? 7.783 -14.680 -75.000 1.00 45.78 135 LEU A C 1
ATOM 1063 O O . LEU A 1 135 ? 8.939 -14.497 -75.357 1.00 45.78 135 LEU A O 1
ATOM 1067 N N . GLY A 1 136 ? 6.938 -15.483 -75.653 1.00 41.78 136 GLY A N 1
ATOM 1068 C CA . GLY A 1 136 ? 6.866 -15.568 -77.118 1.00 41.78 136 GLY A CA 1
ATOM 1069 C C . GLY A 1 136 ? 8.006 -16.252 -77.882 1.00 41.78 136 GLY A C 1
ATOM 1070 O O . GLY A 1 136 ? 8.809 -15.585 -78.524 1.00 41.78 136 GLY A O 1
ATOM 1071 N N . GLY A 1 137 ? 7.969 -17.585 -77.971 1.00 39.97 137 GLY A N 1
ATOM 1072 C CA . GLY A 1 137 ? 8.673 -18.355 -79.006 1.00 39.97 137 GLY A CA 1
ATOM 1073 C C . GLY A 1 137 ? 7.714 -18.815 -80.107 1.00 39.97 137 GLY A C 1
ATOM 1074 O O . GLY A 1 137 ? 7.023 -19.818 -79.952 1.00 39.97 137 GLY A O 1
ATOM 1075 N N . ARG A 1 138 ? 7.653 -18.060 -81.207 1.00 46.34 138 ARG A N 1
ATOM 1076 C CA . ARG A 1 138 ? 6.845 -18.307 -82.414 1.00 46.34 138 ARG A CA 1
ATOM 1077 C C . ARG A 1 138 ? 7.394 -19.529 -83.173 1.00 46.34 138 ARG A C 1
ATOM 1079 O O . ARG A 1 138 ? 8.564 -19.534 -83.541 1.00 46.34 138 ARG A O 1
ATOM 1086 N N . ARG A 1 139 ? 6.560 -20.542 -83.430 1.00 40.72 139 ARG A N 1
ATOM 1087 C CA . ARG A 1 139 ? 6.869 -21.707 -84.280 1.00 40.72 139 ARG A CA 1
ATOM 1088 C C . ARG A 1 139 ? 5.980 -21.624 -85.522 1.00 40.72 139 ARG A C 1
ATOM 1090 O O . ARG A 1 139 ? 4.775 -21.800 -85.392 1.00 40.72 139 ARG A O 1
ATOM 1097 N N . ASN A 1 140 ? 6.563 -21.346 -86.687 1.00 46.66 140 ASN A N 1
ATOM 1098 C CA . ASN A 1 140 ? 5.908 -21.580 -87.973 1.00 46.66 140 ASN A CA 1
ATOM 1099 C C . ASN A 1 140 ? 6.666 -22.681 -88.720 1.00 46.66 140 ASN A C 1
ATOM 1101 O O . ASN A 1 140 ? 7.896 -22.716 -88.695 1.00 46.66 140 ASN A O 1
ATOM 1105 N N . SER A 1 141 ? 5.864 -23.565 -89.309 1.00 48.09 141 SER A N 1
ATOM 1106 C CA . SER A 1 141 ? 6.160 -24.513 -90.386 1.00 48.09 141 SER A CA 1
ATOM 1107 C C . SER A 1 141 ? 6.812 -23.862 -91.597 1.00 48.09 141 SER A C 1
ATOM 1109 O O . SER A 1 141 ? 6.390 -22.720 -91.901 1.00 48.09 141 SER A O 1
#

Radius of gyration: 27.01 Å; chains: 1; bounding box: 31×35×109 Å

Foldseek 3Di:
DDKDKDADDCPQHPLQGGIWMFAADDPVVLVVLFVVQWDADPPPRATDDGDVQLSLLVLLVVRTPDGDPSCLRDSCQSPDPDPVSHGPPVVSVVSSVVSCVNHVPDVVVVCVSVRPPCPPPPPPPPPPPPPDDDDDDDDDD

pLDDT: mean 81.08, std 21.44, range [39.97, 98.38]

Sequence (141 aa):
MRTETVVIGEEFGKEYMGKYVFQELTWAKRSRIIQKYTKYNPLTGQLQSSDDVAIQAEMIVASLKEQPQHKPITLERLLAEDPEKGVPIALGELFGRIVNRLNMVNFDEAAFLSGVSDAASRIKHSQTSDSAKNLGGRRNS

Secondary structure (DSSP, 8-state):
--EEEEEE-STT-GGG-EEEEEEPPPHHHHHHHHHHHEEE-TTT--EEEE-HHHHHHHHHHHHEEE--TT----HHHHS-SSTTTS--HHHHHHHHHHHHHHTT--HHHHHHHTT--------------------------